Protein AF-A0A2N5ZT56-F1 (afdb_monomer_lite)

pLDDT: mean 84.48, std 14.19, range [41.22, 96.69]

Sequence (71 aa):
QTIDYKLIEGRFLSEDFATDSISVVINQKAQKLMGYDNPIGKKIMFGDTEEDGVLNIVGVVEDFHTLPVNE

Foldseek 3Di:
DDDDWAWDDFDDQDPVDPLSVQADEEEPVVCVVVVHPPQAQDWDDDDDDCVSDIHGYGTYTYDDDDDPPDD

Structure (mmCIF, N/CA/C/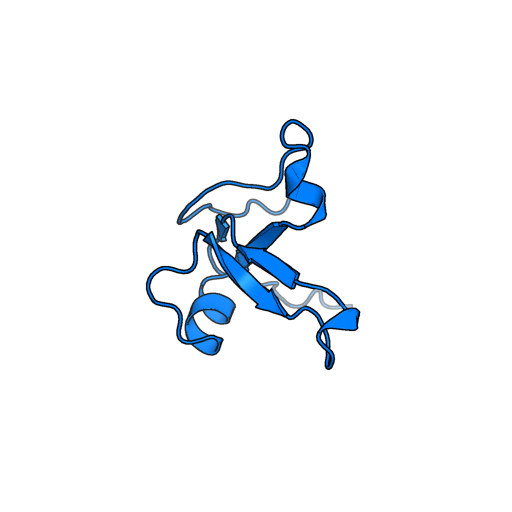O backbone):
data_AF-A0A2N5ZT56-F1
#
_entry.id   AF-A0A2N5ZT56-F1
#
loop_
_atom_site.group_PDB
_atom_site.id
_atom_site.type_symbol
_atom_site.label_atom_id
_atom_site.label_alt_id
_atom_site.label_comp_id
_atom_site.label_asym_id
_atom_site.label_entity_id
_atom_site.label_seq_id
_atom_site.pdbx_PDB_ins_code
_atom_site.Cartn_x
_atom_site.Cartn_y
_atom_site.Cartn_z
_atom_site.occupancy
_atom_site.B_iso_or_equiv
_atom_site.auth_seq_id
_atom_site.auth_comp_id
_atom_site.auth_asym_id
_atom_site.auth_atom_id
_atom_site.pdbx_PDB_model_num
ATOM 1 N N . GLN A 1 1 ? -3.712 19.765 9.015 1.00 41.22 1 GLN A N 1
ATOM 2 C CA . GLN A 1 1 ? -4.803 18.803 9.2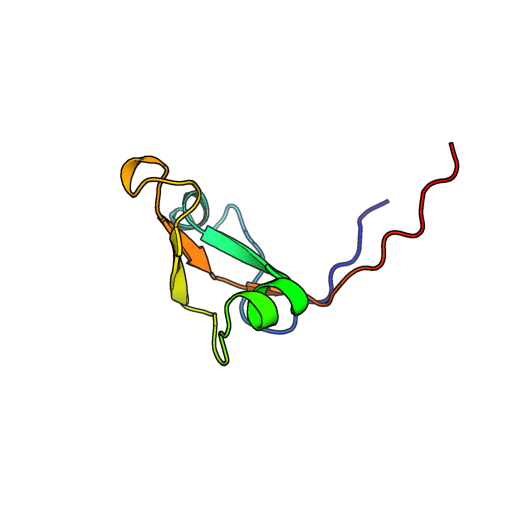61 1.00 41.22 1 GLN A CA 1
ATOM 3 C C . GLN A 1 1 ? -4.322 17.469 8.728 1.00 41.22 1 GLN A C 1
ATOM 5 O O . GLN A 1 1 ? -3.902 17.420 7.580 1.00 41.22 1 GLN A O 1
ATOM 10 N N . THR A 1 2 ? -4.258 16.443 9.566 1.00 51.84 2 THR A N 1
ATOM 11 C CA . THR A 1 2 ? -3.906 15.085 9.138 1.00 51.84 2 THR A CA 1
ATOM 12 C C . THR A 1 2 ? -5.132 14.495 8.454 1.00 51.84 2 THR A C 1
ATOM 14 O O . THR A 1 2 ? -6.227 14.579 9.007 1.00 51.84 2 THR A O 1
ATOM 17 N N . ILE A 1 3 ? -4.981 13.973 7.238 1.00 63.34 3 ILE A N 1
ATOM 18 C CA . ILE A 1 3 ? -6.064 13.233 6.588 1.00 63.34 3 ILE A CA 1
ATOM 19 C C . ILE A 1 3 ? -6.143 11.889 7.315 1.00 63.34 3 ILE A C 1
ATOM 21 O O . ILE A 1 3 ? -5.175 11.130 7.308 1.00 63.34 3 ILE A O 1
ATOM 25 N N . ASP A 1 4 ? -7.252 11.648 8.012 1.00 71.75 4 ASP A N 1
ATOM 26 C CA . ASP A 1 4 ? -7.486 10.394 8.724 1.00 71.75 4 ASP A CA 1
ATOM 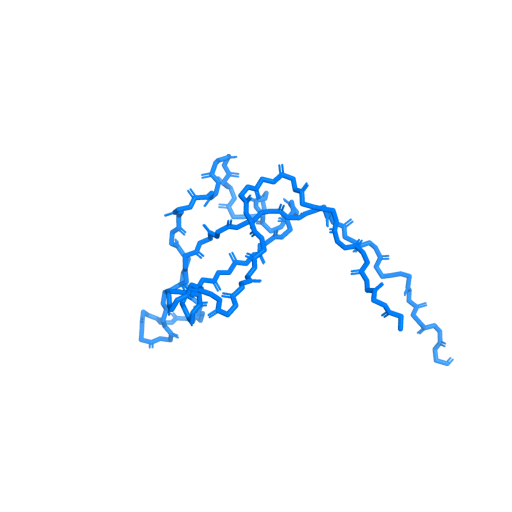27 C C . ASP A 1 4 ? -7.875 9.330 7.694 1.00 71.75 4 ASP A C 1
ATOM 29 O O . ASP A 1 4 ? -9.004 9.286 7.203 1.00 71.75 4 ASP A O 1
ATOM 33 N N . TYR A 1 5 ? -6.896 8.533 7.272 1.00 82.06 5 TYR A N 1
ATOM 34 C CA . TYR A 1 5 ? -7.142 7.402 6.389 1.00 82.06 5 TYR A CA 1
ATOM 35 C C . TYR A 1 5 ? -7.547 6.201 7.230 1.00 82.06 5 TYR A C 1
ATOM 37 O O . TYR A 1 5 ? -6.801 5.763 8.105 1.00 82.06 5 TYR A O 1
ATOM 45 N N . LYS A 1 6 ? -8.709 5.623 6.937 1.00 89.44 6 LYS A N 1
ATOM 46 C CA . LYS A 1 6 ? -9.147 4.391 7.586 1.00 89.44 6 LYS A CA 1
ATOM 47 C C . LYS A 1 6 ? -8.493 3.190 6.914 1.00 89.44 6 LYS A C 1
ATOM 49 O O . LYS A 1 6 ? -8.715 2.940 5.730 1.00 89.44 6 LYS A O 1
ATOM 54 N N . LEU A 1 7 ? -7.709 2.436 7.678 1.00 92.25 7 LEU A N 1
ATOM 55 C CA . LEU A 1 7 ? -7.149 1.166 7.228 1.00 92.25 7 LEU A CA 1
ATOM 56 C C . LEU A 1 7 ? -8.257 0.114 7.124 1.00 92.25 7 LEU A C 1
ATOM 58 O O . LEU A 1 7 ? -9.053 -0.056 8.047 1.00 92.25 7 LEU A O 1
ATOM 62 N N . ILE A 1 8 ? -8.290 -0.592 6.004 1.00 93.62 8 ILE A N 1
ATOM 63 C CA . ILE A 1 8 ? -9.233 -1.680 5.737 1.00 93.62 8 ILE A CA 1
ATOM 64 C C . ILE A 1 8 ? -8.532 -3.018 5.899 1.00 93.62 8 ILE A C 1
ATOM 66 O O . ILE A 1 8 ? -9.079 -3.926 6.517 1.00 93.62 8 ILE A O 1
ATOM 70 N N . GLU A 1 9 ? -7.319 -3.129 5.359 1.00 94.12 9 GLU A N 1
ATOM 71 C CA . GLU A 1 9 ? -6.539 -4.360 5.384 1.00 94.12 9 GLU A CA 1
ATOM 72 C C . GLU A 1 9 ? -5.039 -4.054 5.449 1.00 94.12 9 GLU A C 1
ATOM 74 O O . GLU A 1 9 ? -4.580 -3.032 4.936 1.00 94.12 9 GLU A O 1
ATOM 79 N N . GLY A 1 10 ? -4.264 -4.947 6.066 1.00 94.19 10 GLY A N 1
ATOM 80 C CA . GLY A 1 10 ? -2.808 -4.835 6.143 1.00 94.19 10 GLY A CA 1
ATOM 81 C C . GLY A 1 10 ? -2.340 -3.828 7.191 1.00 94.19 10 GLY A C 1
ATOM 82 O O . GLY A 1 10 ? -2.756 -3.899 8.347 1.00 94.19 10 GLY A O 1
ATOM 83 N N . ARG A 1 11 ? -1.428 -2.930 6.806 1.00 94.62 11 ARG A N 1
ATOM 84 C CA . ARG A 1 11 ? -0.838 -1.903 7.677 1.00 94.62 11 ARG A CA 1
ATOM 85 C C . ARG A 1 11 ? -0.462 -0.637 6.913 1.00 94.62 11 ARG A C 1
ATOM 87 O O . ARG A 1 11 ? -0.321 -0.650 5.693 1.00 94.62 11 ARG A O 1
ATOM 94 N N . PHE A 1 12 ? -0.234 0.441 7.656 1.00 93.25 12 PHE A N 1
ATOM 95 C CA . PHE A 1 12 ? 0.410 1.636 7.120 1.00 93.25 12 PHE A CA 1
ATOM 96 C C . PHE A 1 12 ? 1.914 1.427 6.924 1.00 93.25 12 PHE A C 1
ATOM 98 O O . PHE A 1 12 ? 2.518 0.521 7.514 1.00 93.25 12 PHE A O 1
ATOM 105 N N . LEU A 1 13 ? 2.504 2.300 6.106 1.00 91.25 13 LEU A N 1
ATOM 106 C CA . LEU A 1 13 ? 3.953 2.428 6.032 1.00 91.25 13 LEU A CA 1
ATOM 107 C C . LEU A 1 13 ? 4.489 2.911 7.381 1.00 91.25 13 LEU A C 1
ATOM 109 O O . LEU A 1 13 ? 3.877 3.752 8.043 1.00 91.25 13 LEU A O 1
ATOM 113 N N . SER A 1 14 ? 5.625 2.364 7.786 1.00 91.19 14 SER A N 1
ATOM 114 C CA . SER A 1 14 ? 6.294 2.703 9.031 1.00 91.19 14 SER A CA 1
ATOM 115 C C . SER A 1 14 ? 7.802 2.599 8.852 1.00 91.19 14 SER A C 1
ATOM 117 O O . SER A 1 14 ? 8.310 1.658 8.248 1.00 91.19 14 SER A O 1
ATOM 119 N N . GLU A 1 15 ? 8.521 3.560 9.428 1.00 89.06 15 GLU A N 1
ATOM 120 C CA . GLU A 1 15 ? 9.988 3.596 9.412 1.00 89.06 15 GLU A CA 1
ATOM 121 C C . GLU A 1 15 ? 10.625 2.415 10.163 1.00 89.06 15 GLU A C 1
ATOM 123 O O . GLU A 1 15 ? 11.803 2.127 9.971 1.00 89.06 15 GLU A O 1
ATOM 128 N N . ASP A 1 16 ? 9.846 1.695 10.977 1.00 91.75 16 ASP A N 1
ATOM 129 C CA . ASP A 1 16 ? 10.294 0.500 11.700 1.00 91.75 16 ASP A CA 1
ATOM 130 C C . ASP A 1 16 ? 10.592 -0.677 10.747 1.00 91.75 16 ASP A C 1
ATOM 132 O O . ASP A 1 16 ? 11.398 -1.559 11.047 1.00 91.75 16 ASP A O 1
ATOM 136 N N . PHE A 1 17 ? 9.989 -0.678 9.551 1.00 86.94 17 PHE A N 1
ATOM 137 C CA . PHE A 1 17 ? 10.174 -1.726 8.553 1.00 86.94 17 PHE A CA 1
ATOM 138 C C . PHE A 1 17 ? 11.099 -1.254 7.433 1.00 86.94 17 PHE A C 1
ATOM 140 O O . PHE A 1 17 ? 10.676 -0.581 6.499 1.00 86.94 17 PHE A O 1
ATOM 147 N N . ALA A 1 18 ? 12.355 -1.707 7.444 1.00 86.88 18 ALA A N 1
ATOM 148 C CA . ALA A 1 18 ? 13.322 -1.400 6.381 1.00 86.88 18 ALA A CA 1
ATOM 149 C C . ALA A 1 18 ? 12.849 -1.805 4.965 1.00 86.88 18 ALA A C 1
ATOM 151 O O . ALA A 1 18 ? 13.301 -1.248 3.969 1.00 86.88 18 ALA A O 1
ATOM 152 N N . THR A 1 19 ? 11.924 -2.764 4.851 1.00 87.56 19 THR A N 1
ATOM 153 C CA . THR A 1 19 ? 11.330 -3.180 3.570 1.00 87.56 19 THR A CA 1
ATOM 154 C C . THR A 1 19 ? 10.271 -2.209 3.039 1.00 87.56 19 THR A C 1
ATOM 156 O O . THR A 1 19 ? 9.827 -2.355 1.898 1.00 87.56 19 THR A O 1
ATOM 159 N N . ASP A 1 20 ? 9.852 -1.215 3.826 1.00 89.00 20 ASP A N 1
ATOM 160 C CA . ASP A 1 20 ? 8.844 -0.243 3.395 1.00 89.00 20 ASP A CA 1
ATOM 161 C C . ASP A 1 20 ? 9.349 0.702 2.310 1.00 89.00 20 ASP A C 1
ATOM 163 O O . ASP A 1 20 ? 8.538 1.260 1.577 1.00 89.00 20 ASP A O 1
ATOM 167 N N . SER A 1 21 ? 10.6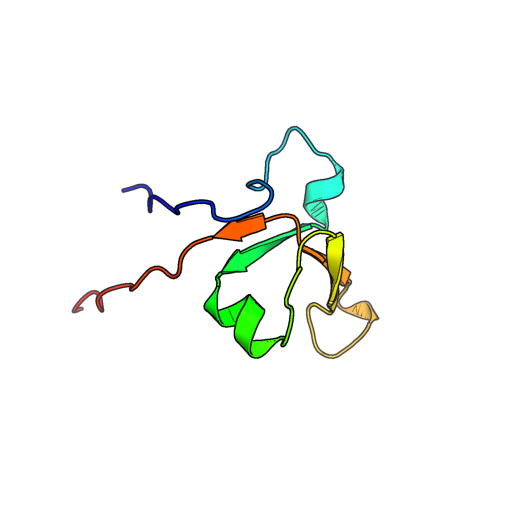67 0.781 2.100 1.00 87.94 21 SER A N 1
ATOM 168 C CA . SER A 1 21 ? 11.259 1.502 0.968 1.00 87.94 21 SER A CA 1
ATOM 169 C C . SER A 1 21 ? 10.786 0.995 -0.402 1.00 87.94 21 SER A C 1
ATOM 171 O O . SER A 1 21 ? 10.876 1.729 -1.379 1.00 87.94 21 SER A O 1
ATOM 173 N N . ILE A 1 22 ? 10.280 -0.242 -0.481 1.00 92.06 22 ILE A N 1
ATOM 174 C CA . ILE A 1 22 ? 9.694 -0.841 -1.692 1.00 92.06 22 ILE A CA 1
ATOM 175 C C . ILE A 1 22 ? 8.257 -1.320 -1.448 1.00 92.06 22 ILE A C 1
ATOM 177 O O . ILE A 1 22 ? 7.812 -2.310 -2.036 1.00 92.06 22 ILE A O 1
ATOM 181 N N . SER A 1 23 ? 7.536 -0.669 -0.535 1.00 94.75 23 SER A N 1
ATOM 182 C CA . SER A 1 23 ? 6.158 -1.020 -0.192 1.00 94.75 23 SER A CA 1
ATOM 183 C C . SER A 1 23 ? 5.187 0.120 -0.478 1.00 94.75 23 SER A C 1
ATOM 185 O O . SER A 1 23 ? 5.557 1.290 -0.501 1.00 94.75 23 SER A O 1
ATOM 187 N N . VAL A 1 24 ? 3.921 -0.225 -0.702 1.00 94.25 24 VAL A N 1
ATOM 188 C CA . VAL A 1 24 ? 2.862 0.722 -1.053 1.00 94.25 24 VAL A CA 1
ATOM 189 C C . VAL A 1 24 ? 1.566 0.403 -0.314 1.00 94.25 24 VAL A C 1
ATOM 191 O O . VAL A 1 24 ? 1.216 -0.756 -0.086 1.00 94.25 24 VAL A O 1
ATOM 194 N N . VAL A 1 25 ? 0.837 1.455 0.048 1.00 94.25 25 VAL A N 1
ATOM 195 C CA . VAL A 1 25 ? -0.537 1.377 0.549 1.00 94.25 25 VAL A CA 1
ATOM 196 C C . VAL A 1 25 ? -1.448 1.930 -0.540 1.00 94.25 25 VAL A C 1
ATOM 198 O O . VAL A 1 25 ? -1.204 3.024 -1.048 1.00 94.25 25 VAL A O 1
ATOM 201 N N . ILE A 1 26 ? -2.475 1.174 -0.921 1.00 93.88 26 ILE A N 1
ATOM 202 C CA . ILE A 1 26 ? -3.415 1.548 -1.989 1.00 93.88 26 ILE A CA 1
ATOM 203 C C . ILE A 1 26 ? -4.812 1.807 -1.419 1.00 93.88 26 ILE A C 1
ATOM 205 O O . ILE A 1 26 ? -5.123 1.369 -0.318 1.00 93.88 26 ILE A O 1
ATOM 209 N N . ASN A 1 27 ? -5.684 2.500 -2.148 1.00 93.81 27 ASN A N 1
ATOM 210 C CA . ASN A 1 27 ? -7.097 2.614 -1.771 1.00 93.81 27 ASN A CA 1
ATOM 211 C C . ASN A 1 27 ? -7.947 1.481 -2.378 1.00 93.81 27 ASN A C 1
ATOM 213 O O . ASN A 1 27 ? -7.513 0.762 -3.286 1.00 93.81 27 ASN A O 1
ATOM 217 N N . GLN A 1 28 ? -9.195 1.353 -1.916 1.00 93.19 28 GLN A N 1
ATOM 218 C CA . GLN A 1 28 ? -10.150 0.375 -2.459 1.00 93.19 28 GLN A CA 1
ATOM 219 C C . GLN A 1 28 ? -10.386 0.553 -3.963 1.00 93.19 28 GLN A C 1
ATOM 221 O O . GLN A 1 28 ? -10.541 -0.436 -4.684 1.00 93.19 28 GLN A O 1
ATOM 226 N N . 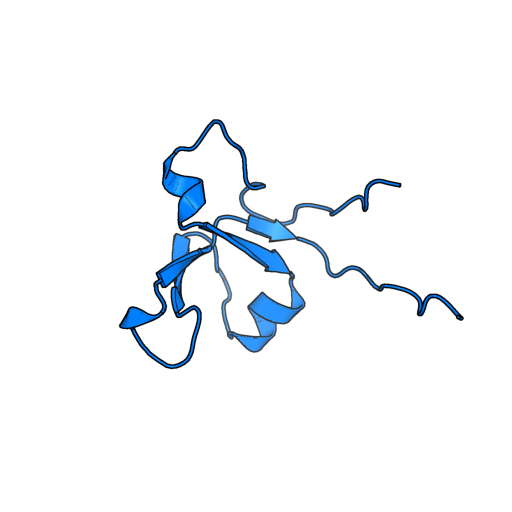LYS A 1 29 ? -10.424 1.791 -4.470 1.00 93.12 29 LYS A N 1
ATOM 227 C CA . LYS A 1 29 ? -10.594 2.041 -5.904 1.00 93.12 29 LYS A CA 1
ATOM 228 C C . LYS A 1 29 ? -9.421 1.513 -6.727 1.00 93.12 29 LYS A C 1
ATOM 230 O O . LYS A 1 29 ? -9.671 0.867 -7.741 1.00 93.12 29 LYS A O 1
ATOM 235 N N . ALA A 1 30 ? -8.175 1.716 -6.299 1.00 92.06 30 ALA A N 1
ATOM 236 C CA . ALA A 1 30 ? -7.003 1.151 -6.968 1.00 92.06 30 ALA A CA 1
ATOM 237 C C . ALA A 1 30 ? -7.016 -0.380 -6.921 1.00 92.06 30 ALA A C 1
ATOM 239 O O . ALA A 1 30 ? -6.826 -1.006 -7.959 1.00 92.06 30 ALA A O 1
ATOM 240 N N . GLN A 1 31 ? -7.341 -0.982 -5.771 1.00 93.75 31 GLN A N 1
ATOM 241 C CA . GLN A 1 31 ? -7.515 -2.435 -5.654 1.00 93.75 31 GLN A CA 1
ATOM 242 C C . GLN A 1 31 ? -8.503 -2.968 -6.709 1.00 93.75 31 GLN A C 1
ATOM 244 O O . GLN A 1 31 ? -8.204 -3.936 -7.410 1.00 93.75 31 GLN A O 1
ATOM 249 N N . LYS A 1 32 ? -9.661 -2.308 -6.858 1.00 92.44 32 LYS A N 1
ATOM 250 C CA . LYS A 1 32 ? -10.696 -2.679 -7.837 1.00 92.44 32 LYS A CA 1
ATOM 251 C C . LYS A 1 32 ? -10.233 -2.492 -9.279 1.00 92.44 32 LYS A C 1
ATOM 253 O O . LYS A 1 32 ? -10.476 -3.366 -10.102 1.00 92.44 32 LYS A O 1
ATOM 258 N N . LEU A 1 33 ? -9.566 -1.378 -9.587 1.00 91.81 33 LEU A N 1
ATOM 259 C CA . LEU A 1 33 ? -9.036 -1.100 -10.927 1.00 91.81 33 LEU A CA 1
ATOM 260 C C . LEU A 1 33 ? -7.956 -2.105 -11.338 1.00 91.81 33 LEU A C 1
ATOM 262 O O . LEU A 1 33 ? -7.904 -2.504 -12.496 1.00 91.81 33 LEU A O 1
ATOM 266 N N . MET A 1 34 ? -7.135 -2.544 -10.384 1.00 90.56 34 MET A N 1
ATOM 267 C CA . MET A 1 34 ? -6.119 -3.577 -10.592 1.00 90.56 34 MET A CA 1
ATOM 268 C C . MET A 1 34 ? -6.703 -4.999 -10.633 1.00 90.56 34 MET A C 1
ATOM 270 O O . MET A 1 34 ? -5.975 -5.946 -10.916 1.00 90.56 34 MET A O 1
ATOM 274 N N . GLY A 1 35 ? -7.998 -5.177 -10.344 1.00 93.62 35 GLY A N 1
ATOM 275 C CA . GLY A 1 35 ? -8.647 -6.490 -10.323 1.00 93.62 35 GLY A CA 1
ATOM 276 C C . GLY A 1 35 ? -8.153 -7.405 -9.198 1.00 93.62 35 GLY A C 1
ATOM 277 O O . GLY A 1 35 ? -8.191 -8.628 -9.336 1.00 93.62 35 GLY A O 1
ATOM 278 N N . TYR A 1 36 ? -7.662 -6.839 -8.093 1.00 92.75 36 TYR A N 1
ATOM 279 C CA . TYR A 1 36 ? -7.174 -7.616 -6.958 1.00 92.75 36 TYR A CA 1
ATOM 280 C C . TYR A 1 36 ? -8.262 -7.827 -5.904 1.00 92.75 36 TYR A C 1
ATOM 282 O O . TYR A 1 36 ? -8.816 -6.878 -5.362 1.00 92.75 36 TYR A O 1
ATOM 290 N N . ASP A 1 37 ? -8.527 -9.088 -5.571 1.00 90.44 37 ASP A N 1
ATOM 291 C CA . ASP A 1 37 ? -9.423 -9.444 -4.465 1.00 90.44 37 ASP A CA 1
ATOM 292 C C . ASP A 1 37 ? -8.687 -9.379 -3.115 1.00 90.44 37 ASP A C 1
ATOM 294 O O . ASP A 1 37 ? -9.125 -8.696 -2.199 1.00 90.44 37 ASP A O 1
ATOM 298 N N . ASN A 1 38 ? -7.491 -9.981 -3.058 1.00 92.69 38 ASN A N 1
ATOM 299 C CA . ASN A 1 38 ? -6.583 -9.958 -1.907 1.00 92.69 38 ASN A CA 1
ATOM 300 C C . ASN A 1 38 ? -5.252 -9.314 -2.330 1.00 92.69 38 ASN A C 1
ATOM 302 O O . ASN A 1 38 ? -4.387 -10.008 -2.880 1.00 92.69 38 ASN A O 1
ATOM 306 N N . PRO A 1 39 ? -5.103 -7.984 -2.198 1.00 93.81 39 PRO A N 1
ATOM 307 C CA . PRO A 1 39 ? -3.950 -7.265 -2.732 1.00 93.81 39 PRO A CA 1
ATOM 308 C C . PRO A 1 39 ? -2.705 -7.352 -1.840 1.00 93.81 39 PRO A C 1
ATOM 310 O O . PRO A 1 39 ? -1.602 -7.167 -2.345 1.00 93.81 39 PRO A O 1
ATOM 313 N N . ILE A 1 40 ? -2.844 -7.646 -0.545 1.00 95.88 40 ILE A N 1
ATOM 314 C CA . ILE A 1 40 ? -1.714 -7.667 0.394 1.00 95.88 40 ILE A CA 1
ATOM 315 C C . ILE A 1 40 ? -0.676 -8.719 -0.012 1.00 95.88 40 ILE A C 1
ATOM 317 O O . ILE A 1 40 ? -0.997 -9.870 -0.301 1.00 95.88 40 ILE A O 1
ATOM 321 N N . GLY A 1 41 ? 0.591 -8.308 -0.047 1.00 93.62 41 GLY A N 1
ATOM 322 C CA . GLY A 1 41 ? 1.721 -9.128 -0.479 1.00 93.62 41 GLY A CA 1
ATOM 323 C C . GLY A 1 41 ? 1.863 -9.260 -1.998 1.00 93.62 41 GLY A C 1
ATOM 324 O O . GLY A 1 41 ? 2.846 -9.841 -2.462 1.00 93.62 41 GLY A O 1
ATOM 325 N N . LYS A 1 42 ? 0.930 -8.719 -2.795 1.00 94.19 42 LYS A N 1
ATOM 326 C CA . LYS A 1 42 ? 1.100 -8.654 -4.249 1.00 94.19 42 LYS A CA 1
ATOM 327 C C . LYS A 1 42 ? 2.108 -7.580 -4.631 1.00 94.19 42 LYS A C 1
ATOM 329 O O . LYS A 1 42 ? 2.281 -6.574 -3.946 1.00 94.19 42 LYS A O 1
ATOM 334 N N . LYS A 1 43 ? 2.743 -7.815 -5.772 1.00 92.38 43 LYS A N 1
ATOM 335 C CA . LYS A 1 43 ? 3.708 -6.918 -6.390 1.00 92.38 43 LYS A CA 1
ATOM 336 C C . LYS A 1 43 ? 3.049 -6.153 -7.527 1.00 92.38 43 LYS A C 1
ATOM 338 O O . LYS A 1 43 ? 2.342 -6.756 -8.333 1.00 92.38 43 LYS A O 1
ATOM 343 N N . ILE A 1 44 ? 3.294 -4.853 -7.590 1.00 90.62 44 ILE A N 1
ATOM 344 C CA . ILE A 1 44 ? 2.895 -4.000 -8.707 1.00 90.62 44 ILE A CA 1
ATOM 345 C C . ILE A 1 44 ? 4.131 -3.352 -9.310 1.00 90.62 44 ILE A C 1
ATOM 347 O O . ILE A 1 44 ? 5.050 -2.975 -8.584 1.00 90.62 44 ILE A O 1
ATOM 351 N N . MET A 1 45 ? 4.152 -3.237 -10.632 1.00 88.94 45 MET A N 1
ATOM 352 C CA . MET A 1 45 ? 5.143 -2.411 -11.308 1.00 88.94 45 MET A CA 1
ATOM 353 C C . MET A 1 45 ? 4.775 -0.951 -11.097 1.00 88.94 45 MET A C 1
ATOM 355 O O . MET A 1 45 ? 3.614 -0.563 -11.251 1.00 88.94 45 MET A O 1
ATOM 359 N N . PHE A 1 46 ? 5.759 -0.164 -10.694 1.00 81.75 46 PHE A N 1
ATOM 360 C CA . PHE A 1 46 ? 5.639 1.278 -10.632 1.00 81.75 46 PHE A CA 1
ATOM 361 C C . PHE A 1 46 ? 6.355 1.831 -11.855 1.00 81.75 46 PHE A C 1
ATOM 363 O O . PHE A 1 46 ? 7.571 1.809 -11.864 1.00 81.75 46 PHE A O 1
ATOM 370 N N . GLY A 1 47 ? 5.614 2.275 -12.873 1.00 79.62 47 GLY A N 1
ATOM 371 C CA . GLY A 1 47 ? 6.176 2.765 -14.139 1.00 79.62 47 GLY A CA 1
ATOM 372 C C . GLY A 1 47 ? 5.826 1.891 -15.345 1.00 79.62 47 GLY A C 1
ATOM 373 O O . GLY A 1 47 ? 5.007 0.975 -15.246 1.00 79.62 47 GLY A O 1
ATOM 374 N N . ASP A 1 48 ? 6.419 2.221 -16.492 1.00 78.19 48 ASP A N 1
ATOM 375 C CA . ASP A 1 48 ? 6.169 1.559 -17.781 1.00 78.19 48 ASP A CA 1
ATOM 376 C C . ASP A 1 48 ? 7.123 0.382 -18.038 1.00 78.19 48 ASP A C 1
ATOM 378 O O . ASP A 1 48 ? 6.852 -0.462 -18.896 1.00 78.19 48 ASP A O 1
ATOM 382 N N . THR A 1 49 ? 8.236 0.300 -17.303 1.00 73.62 49 THR A N 1
ATOM 383 C CA . THR A 1 49 ? 9.243 -0.754 -17.456 1.00 73.62 49 THR A CA 1
ATOM 384 C C . THR A 1 49 ? 9.526 -1.468 -16.134 1.00 73.62 49 THR A C 1
ATOM 386 O O . THR A 1 49 ? 9.315 -0.924 -15.053 1.00 73.62 49 THR A O 1
ATOM 389 N N . GLU A 1 50 ? 10.041 -2.702 -16.194 1.00 68.06 50 GLU A N 1
ATOM 390 C CA . GLU A 1 50 ? 10.451 -3.427 -14.976 1.00 68.06 50 GLU A CA 1
ATOM 391 C C . GLU A 1 50 ? 11.604 -2.727 -14.236 1.00 68.06 50 GLU A C 1
ATOM 393 O O . GLU A 1 50 ? 11.779 -2.925 -13.033 1.00 68.06 50 GLU A O 1
ATOM 398 N N . GLU A 1 51 ? 12.378 -1.902 -14.950 1.00 74.75 51 GLU A N 1
ATOM 399 C CA . GLU A 1 51 ? 13.487 -1.121 -14.398 1.00 74.75 51 GLU A CA 1
ATOM 400 C C . GLU A 1 51 ? 13.009 0.047 -13.525 1.00 74.75 51 GLU A C 1
ATOM 402 O O . GLU A 1 51 ? 13.735 0.451 -12.616 1.00 74.75 51 GLU A O 1
ATOM 407 N N . ASP A 1 52 ? 11.783 0.544 -13.735 1.00 76.94 52 ASP A N 1
ATOM 408 C CA . ASP A 1 52 ? 11.185 1.597 -12.901 1.00 76.94 52 ASP A CA 1
ATOM 409 C C . ASP A 1 52 ? 10.871 1.101 -11.474 1.00 76.94 52 ASP A C 1
ATOM 411 O O . ASP A 1 52 ? 10.793 1.885 -10.522 1.00 76.94 52 ASP A O 1
ATOM 415 N N . GLY A 1 53 ? 10.786 -0.222 -11.301 1.00 83.12 53 GLY A N 1
ATOM 416 C CA . GLY A 1 53 ? 10.760 -0.883 -10.007 1.00 83.12 53 GLY A CA 1
ATOM 417 C C . GLY A 1 53 ? 9.445 -1.582 -9.676 1.00 83.12 53 GLY A C 1
ATOM 418 O O . GLY A 1 53 ? 8.404 -1.429 -10.316 1.00 83.12 53 GLY A O 1
ATOM 419 N N . VAL A 1 54 ? 9.513 -2.400 -8.626 1.00 88.94 54 VAL A N 1
ATOM 420 C CA . VAL A 1 54 ? 8.401 -3.231 -8.162 1.00 88.94 54 VAL A CA 1
ATOM 421 C C . VAL A 1 54 ? 8.091 -2.902 -6.708 1.00 88.94 54 VAL A C 1
ATOM 423 O O . VAL A 1 54 ? 8.958 -3.011 -5.841 1.00 88.94 54 VAL A O 1
ATOM 426 N N . LEU A 1 55 ? 6.837 -2.544 -6.439 1.00 92.56 55 LEU A N 1
ATOM 427 C CA . LEU A 1 55 ? 6.335 -2.222 -5.108 1.00 92.56 55 LEU A CA 1
ATOM 428 C C . LEU A 1 55 ? 5.488 -3.365 -4.554 1.00 92.56 55 LEU A C 1
ATOM 430 O O . LEU A 1 55 ? 4.715 -3.993 -5.277 1.00 92.56 55 LEU A O 1
ATOM 434 N N . ASN A 1 56 ? 5.606 -3.614 -3.254 1.00 94.31 56 ASN A N 1
ATOM 435 C CA . ASN A 1 56 ? 4.816 -4.609 -2.535 1.00 94.31 56 ASN A CA 1
ATOM 436 C C . ASN A 1 56 ? 3.635 -3.930 -1.846 1.00 94.31 56 ASN A C 1
ATOM 438 O O . ASN A 1 56 ? 3.819 -3.004 -1.059 1.00 94.31 56 ASN A O 1
ATOM 442 N N . ILE A 1 57 ? 2.418 -4.393 -2.100 1.00 95.69 57 ILE A N 1
ATOM 443 C CA . ILE A 1 57 ? 1.242 -3.840 -1.433 1.00 95.69 57 ILE A CA 1
ATOM 444 C C . ILE A 1 57 ? 1.209 -4.353 0.012 1.00 95.69 57 ILE A C 1
ATOM 446 O O . ILE A 1 57 ? 1.136 -5.559 0.247 1.00 95.69 57 ILE A O 1
ATOM 450 N N . VAL A 1 58 ? 1.248 -3.442 0.984 1.00 96.69 58 VAL A N 1
ATOM 451 C CA . VAL A 1 58 ? 1.258 -3.764 2.426 1.00 96.69 58 VAL A CA 1
ATOM 452 C C . VAL A 1 58 ? 0.013 -3.287 3.163 1.00 96.69 58 VAL A C 1
ATOM 454 O O . VAL A 1 58 ? -0.210 -3.696 4.302 1.00 96.69 58 VAL A O 1
ATOM 457 N N . GLY A 1 59 ? -0.822 -2.473 2.517 1.00 95.25 59 GLY A N 1
ATOM 458 C CA . GLY A 1 59 ? -2.063 -1.991 3.106 1.00 95.25 59 GLY A CA 1
ATOM 459 C C . GLY A 1 59 ? -3.092 -1.552 2.077 1.00 95.25 59 GLY A C 1
ATOM 460 O O . GLY A 1 59 ? -2.752 -1.154 0.959 1.00 95.25 59 GLY A O 1
ATOM 461 N N . VAL A 1 60 ? -4.353 -1.594 2.498 1.00 95.50 60 VAL A N 1
ATOM 462 C CA . VAL A 1 60 ? -5.490 -1.020 1.782 1.00 95.50 60 VAL A CA 1
ATOM 463 C C . VAL A 1 60 ? -6.208 -0.036 2.692 1.00 95.50 60 VAL A C 1
ATOM 465 O O . VAL A 1 60 ? -6.553 -0.378 3.823 1.00 95.50 60 VAL A O 1
ATOM 468 N N . VAL A 1 61 ? -6.463 1.169 2.194 1.00 94.69 61 VAL A N 1
ATOM 469 C CA . VAL A 1 61 ? -7.225 2.211 2.893 1.00 94.69 61 VAL A CA 1
ATOM 470 C C . VAL A 1 61 ? -8.553 2.503 2.204 1.00 94.69 61 VAL A C 1
ATOM 472 O O . VAL A 1 61 ? -8.750 2.214 1.020 1.00 94.69 61 VAL A O 1
ATOM 475 N N . GLU A 1 62 ? -9.481 3.077 2.961 1.00 91.88 62 GLU A N 1
ATOM 476 C CA . GLU A 1 62 ? -10.754 3.569 2.438 1.00 91.88 62 GLU A CA 1
ATOM 477 C C . GLU A 1 62 ? -10.528 4.723 1.453 1.00 91.88 62 GLU A C 1
ATOM 479 O O . GLU A 1 62 ? -9.599 5.523 1.596 1.00 91.88 62 GLU A O 1
ATOM 484 N N . ASP A 1 63 ? -11.364 4.784 0.416 1.00 86.94 63 ASP A N 1
ATOM 485 C CA . ASP A 1 63 ? -11.339 5.891 -0.534 1.00 86.94 63 ASP A CA 1
ATOM 486 C C . ASP A 1 63 ? -11.674 7.207 0.174 1.00 86.94 63 ASP A C 1
ATOM 488 O O . ASP A 1 63 ? -12.743 7.359 0.764 1.00 86.94 63 ASP A O 1
ATOM 492 N N . PHE A 1 64 ? -10.783 8.190 0.062 1.00 77.44 64 PHE A N 1
ATOM 493 C CA . PHE A 1 64 ? -11.045 9.540 0.536 1.00 77.44 64 PHE A CA 1
ATOM 494 C C . PHE A 1 64 ? -11.588 10.386 -0.616 1.00 77.44 64 PHE A C 1
ATOM 496 O O . PHE A 1 64 ? -10.981 10.498 -1.681 1.00 77.44 64 PHE A O 1
ATOM 503 N N . HIS A 1 65 ? -12.745 11.009 -0.409 1.00 67.25 65 HIS A N 1
ATOM 504 C CA . HIS A 1 65 ? -13.198 12.078 -1.288 1.00 67.25 65 HIS A CA 1
ATOM 505 C C . HIS A 1 65 ? -12.510 13.368 -0.852 1.00 67.25 65 HIS A C 1
ATOM 507 O O . HIS A 1 65 ? -12.901 13.980 0.142 1.00 67.25 65 HIS A O 1
ATOM 513 N N . THR A 1 66 ? -11.502 13.814 -1.600 1.00 56.44 66 THR A N 1
ATOM 514 C CA . THR A 1 66 ? -11.120 15.225 -1.538 1.00 56.44 66 THR A CA 1
ATOM 515 C C . THR A 1 66 ? -12.278 16.016 -2.130 1.00 56.44 66 THR A C 1
ATOM 517 O O . THR A 1 66 ? -12.499 15.981 -3.342 1.00 56.44 66 THR A O 1
ATOM 520 N N . LEU A 1 67 ? -13.052 16.709 -1.293 1.00 56.00 67 LEU A N 1
ATOM 521 C CA . LEU A 1 67 ? -13.847 17.826 -1.798 1.00 56.00 67 LEU A CA 1
ATOM 522 C C . LEU A 1 67 ? -12.884 18.746 -2.570 1.00 56.00 67 LEU A C 1
ATOM 524 O O . LEU A 1 67 ? -11.760 18.940 -2.091 1.00 56.00 67 LEU A O 1
ATOM 528 N N . PRO A 1 68 ? -13.258 19.267 -3.753 1.00 51.16 68 PRO A N 1
ATOM 529 C CA . PRO A 1 68 ? -12.418 20.243 -4.426 1.00 51.16 68 PRO A CA 1
ATOM 530 C C . PRO A 1 68 ? -12.178 21.386 -3.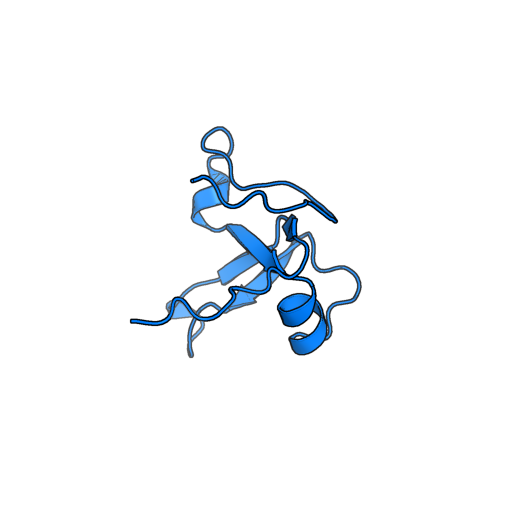441 1.00 51.16 68 PRO A C 1
ATOM 532 O O . PRO A 1 68 ? -13.124 21.961 -2.900 1.00 51.16 68 PRO A O 1
ATOM 535 N N . VAL A 1 69 ? -10.909 21.667 -3.152 1.00 54.66 69 VAL A N 1
ATOM 536 C CA . VAL A 1 69 ? -10.551 22.941 -2.540 1.00 54.66 69 VAL A CA 1
ATOM 537 C C . VAL A 1 69 ? -10.907 23.966 -3.605 1.00 54.66 69 VAL A C 1
ATOM 539 O O . VAL A 1 69 ? -10.245 24.022 -4.636 1.00 54.66 69 VAL A O 1
ATOM 542 N N . ASN A 1 70 ? -12.017 24.679 -3.412 1.00 51.31 70 ASN A N 1
ATOM 543 C CA . ASN A 1 70 ? -12.297 25.857 -4.216 1.00 51.31 70 ASN A CA 1
ATOM 544 C C . ASN A 1 70 ? -11.124 26.817 -4.001 1.00 51.31 70 ASN A C 1
ATOM 546 O O . ASN A 1 70 ? -10.901 27.262 -2.872 1.00 51.31 70 ASN A O 1
ATOM 550 N N . GLU A 1 71 ? -10.369 27.047 -5.072 1.00 42.94 71 GLU A N 1
ATOM 551 C CA . GLU A 1 71 ? -9.418 28.153 -5.192 1.00 42.94 71 GLU A CA 1
ATOM 552 C C . GLU A 1 71 ? -10.139 29.504 -5.090 1.00 42.94 71 GLU A C 1
ATOM 554 O O . GLU A 1 71 ? -11.267 29.628 -5.630 1.00 42.94 71 GLU A O 1
#

Radius of gyration: 13.6 Å; chains: 1; bounding box: 27×38×30 Å

Secondary structure (DSSP, 8-state):
----PPEEEE----TT-GGGGGEEEEEHHHHHHTT-SS-TT-EEE-SSSGGG-EEEEEEEEPPP-------